Protein AF-A0A417WDR6-F1 (afdb_monomer_lite)

Sequence (144 aa):
MKSLFKKIRGNKKGFTLAELLVVVAIVGILVAISIPVFTSQLAKARKATNQANMRAAKAAAVAQYLTDNEDGKEAVYYDYDLEKGIATKGTADSSLTATAIEDATSDKRYTAIQVSVKAAEISTDGNTGNTTVKSDGNVVIYVK

Structure (mmCIF, N/CA/C/O backbone):
data_AF-A0A417WDR6-F1
#
_entry.id   AF-A0A417WDR6-F1
#
loop_
_atom_site.group_PDB
_atom_site.id
_atom_site.type_symbol
_atom_site.label_atom_id
_atom_site.label_alt_id
_atom_site.label_comp_id
_atom_site.label_asym_id
_atom_site.label_entity_id
_atom_site.label_seq_id
_atom_site.pdbx_PDB_ins_code
_atom_site.Cartn_x
_atom_site.Cartn_y
_atom_site.Cartn_z
_atom_site.occupancy
_atom_site.B_iso_or_equiv
_atom_site.auth_seq_id
_atom_site.auth_comp_id
_atom_site.auth_asym_id
_atom_site.auth_atom_id
_atom_site.pdbx_PDB_model_num
ATOM 1 N N . MET A 1 1 ? -64.135 26.588 29.489 1.00 53.09 1 MET A N 1
ATOM 2 C CA . MET A 1 1 ? -63.014 25.904 28.794 1.00 53.09 1 MET A CA 1
ATOM 3 C C . MET A 1 1 ? -62.030 25.187 29.747 1.00 53.09 1 MET A C 1
ATOM 5 O O . MET A 1 1 ? -60.839 25.161 29.484 1.00 53.09 1 MET A O 1
ATOM 9 N N . LYS A 1 2 ? -62.481 24.544 30.842 1.00 55.28 2 LYS A N 1
ATOM 10 C CA . LYS A 1 2 ? -61.589 23.836 31.801 1.00 55.28 2 LYS A CA 1
ATOM 11 C C . LYS A 1 2 ? -61.499 22.309 31.585 1.00 55.28 2 LYS A C 1
ATOM 13 O O . LYS A 1 2 ? -60.872 21.613 32.372 1.00 55.28 2 LYS A O 1
ATOM 18 N N . SER A 1 3 ? -62.118 21.784 30.525 1.00 57.00 3 SER A N 1
ATOM 19 C CA . SER A 1 3 ? -62.307 20.335 30.322 1.00 57.00 3 SER A CA 1
ATOM 20 C C . SER A 1 3 ? -61.215 19.653 29.472 1.00 57.00 3 SER A C 1
ATOM 22 O O . SER A 1 3 ? -61.049 18.441 29.539 1.00 57.00 3 SER A O 1
ATOM 24 N N . LEU A 1 4 ? -60.402 20.405 28.718 1.00 61.44 4 LEU A N 1
ATOM 25 C CA . LEU A 1 4 ? -59.474 19.818 27.733 1.00 61.44 4 LEU A CA 1
ATOM 26 C C . LEU A 1 4 ? -58.072 19.474 28.277 1.00 61.44 4 LEU A C 1
ATOM 28 O O . LEU A 1 4 ? -57.406 18.607 27.722 1.00 61.44 4 LEU A O 1
ATOM 32 N N . PHE A 1 5 ? -57.636 20.052 29.402 1.00 61.72 5 PHE A N 1
ATOM 33 C CA . PHE A 1 5 ? -56.305 19.774 29.975 1.00 61.72 5 PHE A CA 1
ATOM 34 C C . PHE A 1 5 ? -56.256 18.546 30.901 1.00 61.72 5 PHE A C 1
ATOM 36 O O . PHE A 1 5 ? -55.177 18.076 31.258 1.00 61.72 5 PHE A O 1
ATOM 43 N N . LYS A 1 6 ? -57.411 17.978 31.280 1.00 57.75 6 LYS A N 1
ATOM 44 C CA . LYS A 1 6 ? -57.484 16.860 32.239 1.00 57.75 6 LYS A CA 1
ATOM 45 C C . LYS A 1 6 ? -57.134 15.495 31.620 1.00 57.75 6 LYS A C 1
ATOM 47 O O . LYS A 1 6 ? -56.876 14.550 32.358 1.00 57.75 6 LYS A O 1
ATOM 52 N N . LYS A 1 7 ? -57.073 15.385 30.284 1.00 55.22 7 LYS A N 1
ATOM 53 C CA . LYS A 1 7 ? -56.916 14.100 29.568 1.00 55.22 7 LYS A CA 1
ATOM 54 C C . LYS A 1 7 ? -55.496 13.795 29.054 1.00 55.22 7 LYS A C 1
ATOM 56 O O . LYS A 1 7 ? -55.263 12.693 28.579 1.00 55.22 7 LYS A O 1
ATOM 61 N N . ILE A 1 8 ? -54.530 14.713 29.199 1.00 60.38 8 ILE A N 1
ATOM 62 C CA . ILE A 1 8 ? -53.125 14.504 28.762 1.00 60.38 8 ILE A CA 1
ATOM 63 C C . ILE A 1 8 ? -52.278 13.770 29.826 1.00 60.38 8 ILE A C 1
ATOM 65 O O . ILE A 1 8 ? -51.185 13.287 29.541 1.00 60.38 8 ILE A O 1
ATOM 69 N N . ARG A 1 9 ? -52.796 13.607 31.051 1.00 60.66 9 ARG A N 1
ATOM 70 C CA . ARG A 1 9 ? -52.111 12.933 32.171 1.00 60.66 9 ARG A CA 1
ATOM 71 C C . ARG A 1 9 ? -52.273 11.403 32.166 1.00 60.66 9 ARG A C 1
ATOM 73 O O . ARG A 1 9 ? -52.152 10.770 33.209 1.00 60.66 9 ARG A O 1
ATOM 80 N N . GLY A 1 10 ? -52.577 10.812 31.010 1.00 58.94 10 GLY A N 1
ATOM 81 C CA . GLY A 1 10 ? -52.618 9.362 30.841 1.00 58.94 10 GLY A CA 1
ATOM 82 C C . GLY A 1 10 ? -51.203 8.789 30.800 1.00 58.94 10 GLY A C 1
ATOM 83 O O . GLY A 1 10 ? -50.468 9.089 29.868 1.00 58.94 10 GLY A O 1
ATOM 84 N N . ASN A 1 11 ? -50.832 8.012 31.824 1.00 62.78 11 ASN A N 1
ATOM 85 C CA . ASN A 1 11 ? -49.779 6.983 31.839 1.00 62.78 11 ASN A CA 1
ATOM 86 C C . ASN A 1 11 ? -48.584 7.169 30.881 1.00 62.78 11 ASN A C 1
ATOM 88 O O . ASN A 1 11 ? -48.182 6.239 30.182 1.00 62.78 11 ASN A O 1
ATOM 92 N N . LYS A 1 12 ? -47.943 8.340 30.889 1.00 64.75 12 LYS A N 1
ATOM 93 C CA . LYS A 1 12 ? -46.608 8.470 30.305 1.00 64.75 12 LYS A CA 1
ATOM 94 C C . LYS A 1 12 ? -45.625 7.809 31.271 1.00 64.75 12 LYS A C 1
ATOM 96 O O . LYS A 1 12 ? -45.101 8.472 32.161 1.00 64.75 12 LYS A O 1
ATOM 101 N N . LYS A 1 13 ? -45.439 6.489 31.145 1.00 70.88 13 LYS A N 1
ATOM 102 C CA . LYS A 1 13 ? -44.312 5.785 31.768 1.00 70.88 13 LYS A CA 1
ATOM 103 C C . LYS A 1 13 ? -43.039 6.386 31.164 1.00 70.88 13 LYS A C 1
ATOM 105 O O . LYS A 1 13 ? -42.736 6.141 30.002 1.00 70.88 13 LYS A O 1
ATOM 110 N N . GLY A 1 14 ? -42.400 7.290 31.901 1.00 75.12 14 GLY A N 1
ATOM 111 C CA . GLY A 1 14 ? -41.122 7.879 31.515 1.00 75.12 14 GLY A CA 1
ATOM 112 C C . GLY A 1 14 ? -39.993 6.862 31.661 1.00 75.12 14 GLY A C 1
ATOM 113 O O . GLY A 1 14 ? -40.116 5.911 32.428 1.00 75.12 14 GLY A O 1
ATOM 114 N N . PHE A 1 15 ? -38.908 7.085 30.925 1.00 80.06 15 PHE A N 1
ATOM 115 C CA . PHE A 1 15 ? -37.672 6.317 31.041 1.00 80.06 15 PHE A CA 1
ATOM 116 C C . PHE A 1 15 ? -37.080 6.514 32.442 1.00 80.06 15 PHE A C 1
ATOM 118 O O . PHE A 1 15 ? -36.931 7.654 32.895 1.00 80.06 15 PHE A O 1
ATOM 125 N N . THR A 1 16 ? -36.783 5.431 33.153 1.00 90.00 16 THR A N 1
ATOM 126 C CA . THR A 1 16 ? -36.164 5.525 34.478 1.00 90.00 16 THR A CA 1
ATOM 127 C C . THR A 1 16 ? -34.660 5.766 34.338 1.00 90.00 16 THR A C 1
ATOM 129 O O . THR A 1 16 ? -34.012 5.308 33.397 1.00 90.00 16 THR A O 1
ATOM 132 N N . LEU A 1 17 ? -34.066 6.475 35.300 1.00 89.31 17 LEU A N 1
ATOM 133 C CA . LEU A 1 17 ? -32.613 6.677 35.329 1.00 89.31 17 LEU A CA 1
ATOM 134 C C . LEU A 1 17 ? -31.851 5.349 35.472 1.00 89.31 17 LEU A C 1
ATOM 136 O O . LEU A 1 17 ? -30.758 5.211 34.932 1.00 89.31 17 LEU A O 1
ATOM 140 N N . ALA A 1 18 ? -32.444 4.366 36.156 1.00 91.81 18 ALA A N 1
ATOM 141 C CA . ALA A 1 18 ? -31.869 3.034 36.310 1.00 91.81 18 ALA A CA 1
ATOM 142 C C . ALA A 1 18 ? -31.807 2.273 34.974 1.00 91.81 18 ALA A C 1
ATOM 144 O O . ALA A 1 18 ? -30.786 1.655 34.677 1.00 91.81 18 ALA A O 1
ATOM 145 N N . GLU A 1 19 ? -32.854 2.368 34.145 1.00 90.38 19 GLU A N 1
ATOM 146 C CA . GLU A 1 19 ? -32.860 1.786 32.795 1.00 90.38 19 GLU A CA 1
ATOM 147 C C . GLU A 1 19 ? -31.772 2.414 31.918 1.00 90.38 19 GLU A C 1
ATOM 149 O O . GLU A 1 19 ? -31.045 1.693 31.238 1.00 90.38 19 GLU A O 1
ATOM 154 N N . LEU A 1 20 ? -31.589 3.739 31.982 1.00 91.56 20 LEU A N 1
ATOM 155 C CA . LEU A 1 20 ? -30.521 4.408 31.229 1.00 91.56 20 LEU A CA 1
ATOM 156 C C . LEU A 1 20 ? -29.129 3.963 31.675 1.00 91.56 20 LEU A C 1
ATOM 158 O O . LEU A 1 20 ? -28.256 3.721 30.841 1.00 91.56 20 LEU A O 1
ATOM 162 N N . LEU A 1 21 ? -28.924 3.856 32.986 1.00 93.38 21 LEU A N 1
ATOM 163 C CA . LEU A 1 21 ? -27.623 3.552 33.569 1.00 93.38 21 LEU A CA 1
ATOM 164 C C . LEU A 1 21 ? -27.144 2.156 33.160 1.00 93.38 21 LEU A C 1
ATOM 166 O O . LEU A 1 21 ? -26.006 2.007 32.716 1.00 93.38 21 LEU A O 1
ATOM 170 N N . VAL A 1 22 ? -28.016 1.147 33.241 1.00 94.56 22 VAL A N 1
ATOM 171 C CA . VAL A 1 22 ? -27.669 -0.228 32.844 1.00 94.56 22 VAL A CA 1
ATOM 172 C C . VAL A 1 22 ? -27.346 -0.309 31.349 1.00 94.56 22 VAL A C 1
ATOM 174 O O . VAL A 1 22 ? -26.387 -0.978 30.966 1.00 94.56 22 VAL A O 1
ATOM 177 N N . VAL A 1 23 ? -28.086 0.409 30.499 1.00 95.50 23 VAL A N 1
ATOM 178 C CA . VAL A 1 23 ? -27.831 0.425 29.050 1.00 95.50 23 VAL A CA 1
ATOM 179 C C . VAL A 1 23 ? -26.455 1.010 28.737 1.00 95.50 23 VAL A C 1
ATOM 181 O O . VAL A 1 23 ? -25.681 0.393 28.006 1.00 95.50 23 VAL A O 1
ATOM 184 N N . VAL A 1 24 ? -26.114 2.164 29.316 1.00 96.12 24 VAL A N 1
ATOM 185 C CA . VAL A 1 24 ? -24.800 2.790 29.093 1.00 96.12 24 VAL A CA 1
ATOM 186 C C . VAL A 1 24 ? -23.673 1.920 29.653 1.00 96.12 24 VAL A C 1
ATOM 188 O O . VAL A 1 24 ? -22.622 1.825 29.022 1.00 96.12 24 VAL A O 1
ATOM 191 N N . ALA A 1 25 ? -23.892 1.227 30.776 1.00 96.50 25 ALA A N 1
ATOM 192 C CA . ALA A 1 25 ? -22.916 0.289 31.327 1.00 96.50 25 ALA A CA 1
ATOM 193 C C . ALA A 1 25 ? -22.618 -0.870 30.358 1.00 96.50 25 ALA A C 1
ATOM 195 O O . ALA A 1 25 ? -21.452 -1.164 30.095 1.00 96.50 25 ALA A O 1
ATOM 196 N N . ILE A 1 26 ? -23.650 -1.487 29.771 1.00 97.06 26 ILE A N 1
ATOM 197 C CA . ILE A 1 26 ? -23.477 -2.576 28.795 1.00 97.06 26 ILE A CA 1
ATOM 198 C C . ILE A 1 26 ? -22.796 -2.061 27.520 1.00 97.06 26 ILE A C 1
ATOM 200 O O . ILE A 1 26 ? -21.835 -2.673 27.050 1.00 97.06 26 ILE A O 1
ATOM 204 N N . VAL A 1 27 ? -23.240 -0.919 26.979 1.00 97.44 27 VAL A N 1
ATOM 205 C CA . VAL A 1 27 ? -22.611 -0.301 25.797 1.00 97.44 27 VAL A CA 1
ATOM 206 C C . VAL A 1 27 ? -21.142 0.033 26.071 1.00 97.44 27 VAL A C 1
ATOM 208 O O . VAL A 1 27 ? -20.300 -0.210 25.210 1.00 97.44 27 VAL A O 1
ATOM 211 N N . GLY A 1 28 ? -20.810 0.510 27.273 1.00 97.88 28 GLY A N 1
ATOM 212 C CA . GLY A 1 28 ? -19.433 0.779 27.687 1.00 97.88 28 GLY A CA 1
ATOM 213 C C . GLY A 1 28 ? -18.533 -0.457 27.605 1.00 97.88 28 GLY A C 1
ATOM 214 O O . GLY A 1 28 ? -17.440 -0.377 27.044 1.00 97.88 28 GLY A O 1
ATOM 215 N N . ILE A 1 29 ? -19.012 -1.613 28.081 1.00 97.44 29 ILE A N 1
ATOM 216 C CA . ILE A 1 29 ? -18.275 -2.887 28.002 1.00 97.44 29 ILE A CA 1
ATOM 217 C C . ILE A 1 29 ? -18.065 -3.307 26.541 1.00 97.44 29 ILE A C 1
ATOM 219 O O . ILE A 1 29 ? -16.955 -3.678 26.154 1.00 97.44 29 ILE A O 1
ATOM 223 N N . LEU A 1 30 ? -19.111 -3.214 25.713 1.00 97.75 30 LEU A N 1
ATOM 224 C CA . LEU A 1 30 ? -19.023 -3.571 24.295 1.00 97.75 30 LEU A CA 1
ATOM 225 C C . LEU A 1 30 ? -18.021 -2.684 23.551 1.00 97.75 30 LEU A C 1
ATOM 227 O O . LEU A 1 30 ? -17.191 -3.192 22.796 1.00 97.75 30 LEU A O 1
ATOM 231 N N . VAL A 1 31 ? -18.070 -1.371 23.779 1.00 97.88 31 VAL A N 1
ATOM 232 C CA . VAL A 1 31 ? -17.175 -0.399 23.141 1.00 97.88 31 VAL A CA 1
ATOM 233 C C . VAL A 1 31 ? -15.722 -0.627 23.561 1.00 97.88 31 VAL A C 1
ATOM 235 O O . VAL A 1 31 ? -14.839 -0.594 22.702 1.00 97.88 31 VAL A O 1
ATOM 238 N N . ALA A 1 32 ? -15.474 -0.926 24.841 1.00 97.44 32 ALA A N 1
ATOM 239 C CA . ALA A 1 32 ? -14.130 -1.167 25.363 1.00 97.44 32 ALA A CA 1
ATOM 240 C C . ALA A 1 32 ? -13.399 -2.309 24.632 1.00 97.44 32 ALA A C 1
ATOM 242 O O . ALA A 1 32 ? -12.209 -2.188 24.348 1.00 97.44 32 ALA A O 1
ATOM 243 N N . ILE A 1 33 ? -14.108 -3.387 24.278 1.00 97.12 33 ILE A N 1
ATOM 244 C CA . ILE A 1 33 ? -13.541 -4.511 23.511 1.00 97.12 33 ILE A CA 1
ATOM 245 C C . ILE A 1 33 ? -13.549 -4.210 22.005 1.00 97.12 33 ILE A C 1
ATOM 247 O O . ILE A 1 33 ? -12.599 -4.534 21.292 1.00 97.12 33 ILE A O 1
ATOM 251 N N . SER A 1 34 ? -14.612 -3.578 21.506 1.00 97.50 34 SER A N 1
ATOM 252 C CA . SER A 1 34 ? -14.823 -3.403 20.065 1.00 97.50 34 SER A CA 1
ATOM 253 C C . SER A 1 34 ? -13.827 -2.439 19.424 1.00 97.50 34 SER A C 1
ATOM 255 O O . SER A 1 34 ? -13.357 -2.714 18.321 1.00 97.50 34 SER A O 1
ATOM 257 N N . ILE A 1 35 ? -13.474 -1.333 20.091 1.00 96.81 35 ILE A N 1
ATOM 258 C CA . ILE A 1 35 ? -12.547 -0.330 19.539 1.00 96.81 35 ILE A CA 1
ATOM 259 C C . ILE A 1 35 ? -11.180 -0.938 19.176 1.00 96.81 35 ILE A C 1
ATOM 261 O O . ILE A 1 35 ? -10.807 -0.832 18.007 1.00 96.81 35 ILE A O 1
ATOM 265 N N . PRO A 1 36 ? -10.425 -1.581 20.092 1.00 95.88 36 PRO A N 1
ATOM 266 C CA . PRO A 1 36 ? -9.091 -2.096 19.769 1.00 95.88 36 PRO A CA 1
ATOM 267 C C . PRO A 1 36 ? -9.116 -3.211 18.716 1.00 95.88 36 PRO A C 1
ATOM 269 O O . PRO A 1 36 ? -8.221 -3.299 17.873 1.00 95.88 36 PRO A O 1
ATOM 272 N N . VAL A 1 37 ? -10.155 -4.053 18.723 1.00 97.38 37 VAL A N 1
ATOM 273 C CA . VAL A 1 37 ? -10.321 -5.099 17.705 1.00 97.38 37 VAL A CA 1
ATOM 274 C C . VAL A 1 37 ? -10.562 -4.465 16.338 1.00 97.38 37 VAL A C 1
ATOM 276 O O . VAL A 1 37 ? -9.879 -4.800 15.370 1.00 97.38 37 VAL A O 1
ATOM 279 N N . PHE A 1 38 ? -11.492 -3.514 16.249 1.00 96.56 38 PHE A N 1
ATOM 280 C CA . PHE A 1 38 ? -11.823 -2.861 14.989 1.00 96.56 38 PHE A CA 1
ATOM 281 C C . PHE A 1 38 ? -10.642 -2.062 14.423 1.00 96.56 38 PHE A C 1
ATOM 283 O O . PHE A 1 38 ? -10.366 -2.152 13.225 1.00 96.56 38 PHE A O 1
ATOM 290 N N . THR A 1 39 ? -9.894 -1.339 15.263 1.00 95.75 39 THR A N 1
ATOM 291 C CA . THR A 1 39 ? -8.712 -0.585 14.815 1.00 95.75 39 THR A CA 1
ATOM 292 C C . THR A 1 39 ? -7.607 -1.505 14.294 1.00 95.75 39 THR A C 1
ATOM 294 O O . THR A 1 39 ? -7.040 -1.220 13.238 1.00 95.75 39 THR A O 1
ATOM 297 N N . SER A 1 40 ? -7.349 -2.641 14.952 1.00 95.62 40 SER A N 1
ATOM 298 C CA . SER A 1 40 ? -6.386 -3.643 14.469 1.00 95.62 40 SER A CA 1
ATOM 299 C C . SER A 1 40 ? -6.800 -4.238 13.119 1.00 95.62 40 SER A C 1
ATOM 301 O O . SER A 1 40 ? -5.984 -4.354 12.201 1.00 95.62 40 SER A O 1
ATOM 303 N N . GLN A 1 41 ? -8.081 -4.575 12.958 1.00 96.75 41 GLN A N 1
ATOM 304 C CA . GLN A 1 41 ? -8.594 -5.129 11.705 1.00 96.75 41 GLN A CA 1
ATOM 305 C C . GLN A 1 41 ? -8.544 -4.099 10.570 1.00 96.75 41 GLN A C 1
ATOM 3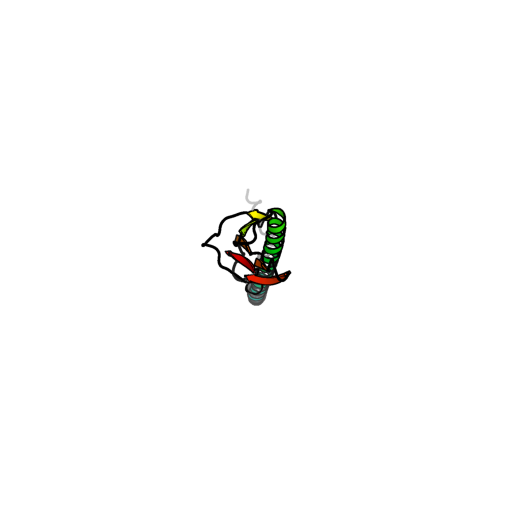07 O O . GLN A 1 41 ? -8.161 -4.439 9.450 1.00 96.75 41 GLN A O 1
ATOM 312 N N . LEU A 1 42 ? -8.842 -2.831 10.863 1.00 96.00 42 LEU A N 1
ATOM 313 C CA . LEU A 1 42 ? -8.711 -1.738 9.903 1.00 96.00 42 LEU A CA 1
ATOM 314 C C . LEU A 1 42 ? -7.251 -1.530 9.468 1.00 96.00 42 LEU A C 1
ATOM 316 O O . LEU A 1 42 ? -6.992 -1.349 8.279 1.00 96.00 42 LEU A O 1
ATOM 320 N N . ALA A 1 43 ? -6.298 -1.605 10.401 1.00 96.06 43 ALA A N 1
ATOM 321 C CA . ALA A 1 43 ? -4.866 -1.516 10.112 1.00 96.06 43 ALA A CA 1
ATOM 322 C C . ALA A 1 43 ? -4.398 -2.654 9.181 1.00 96.06 43 ALA A C 1
ATOM 324 O O . ALA A 1 43 ? -3.723 -2.405 8.178 1.00 96.06 43 ALA A O 1
ATOM 325 N N . LYS A 1 44 ? -4.831 -3.895 9.443 1.00 96.00 44 LYS A N 1
ATOM 326 C CA . LYS A 1 44 ? -4.554 -5.047 8.565 1.00 96.00 44 LYS A CA 1
ATOM 327 C C . LYS A 1 44 ? -5.168 -4.876 7.176 1.00 96.00 44 LYS A C 1
ATOM 329 O O . LYS A 1 44 ? -4.491 -5.121 6.180 1.00 96.00 44 LYS A O 1
ATOM 334 N N . ALA A 1 45 ? -6.419 -4.421 7.098 1.00 96.50 45 ALA A N 1
ATOM 335 C CA . ALA A 1 45 ? -7.101 -4.182 5.827 1.00 96.50 45 ALA A CA 1
ATOM 336 C C . ALA A 1 45 ? -6.394 -3.102 4.991 1.00 96.50 45 ALA A C 1
ATOM 338 O O . ALA A 1 45 ? -6.241 -3.259 3.778 1.00 96.50 45 ALA A O 1
ATOM 339 N N . ARG A 1 46 ? -5.911 -2.028 5.633 1.00 96.19 46 ARG A N 1
ATOM 340 C CA . ARG A 1 46 ? -5.111 -0.980 4.977 1.00 96.19 46 ARG A CA 1
ATOM 341 C C . ARG A 1 46 ? -3.803 -1.530 4.430 1.00 96.19 46 ARG A C 1
ATOM 343 O O . ARG A 1 46 ? -3.539 -1.328 3.249 1.00 96.19 46 ARG A O 1
ATOM 350 N N . LYS A 1 47 ? -3.04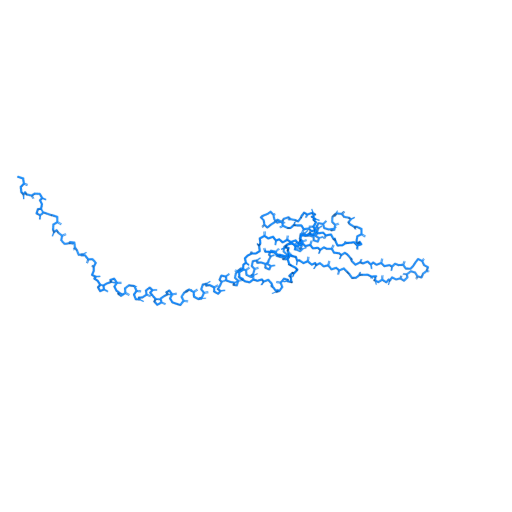3 -2.279 5.240 1.00 97.06 47 LYS A N 1
ATOM 351 C CA . LYS A 1 47 ? -1.806 -2.926 4.777 1.00 97.06 47 LYS A CA 1
ATOM 352 C C . LYS A 1 47 ? -2.081 -3.833 3.576 1.00 97.06 47 LYS A C 1
ATOM 354 O O . LYS A 1 47 ? -1.437 -3.679 2.547 1.00 97.06 47 LYS A O 1
ATOM 359 N N . ALA A 1 48 ? -3.084 -4.707 3.660 1.00 97.38 48 ALA A N 1
ATOM 360 C CA . ALA A 1 48 ? -3.452 -5.598 2.559 1.00 97.38 48 ALA A CA 1
ATOM 361 C C . ALA A 1 48 ? -3.836 -4.831 1.278 1.00 97.38 48 ALA A C 1
ATOM 363 O O . ALA A 1 48 ? -3.403 -5.200 0.188 1.00 97.38 48 ALA A O 1
ATOM 364 N N . THR A 1 49 ? -4.591 -3.735 1.412 1.00 96.44 49 THR A N 1
ATOM 365 C CA . THR A 1 49 ? -4.970 -2.868 0.283 1.00 96.44 49 THR A CA 1
ATOM 366 C C . THR A 1 49 ? -3.744 -2.216 -0.351 1.00 96.44 49 THR A C 1
ATOM 368 O O . THR A 1 49 ? -3.574 -2.278 -1.564 1.00 96.44 49 THR A O 1
ATOM 371 N N . ASN A 1 50 ? -2.858 -1.635 0.462 1.00 97.31 50 ASN A N 1
ATOM 372 C CA . ASN A 1 50 ? -1.619 -1.021 -0.011 1.00 97.31 50 ASN A CA 1
ATOM 373 C C . ASN A 1 50 ? -0.757 -2.040 -0.773 1.00 97.31 50 ASN A C 1
ATOM 375 O O . ASN A 1 50 ? -0.311 -1.762 -1.882 1.00 97.31 50 ASN A O 1
ATOM 379 N N . GLN A 1 51 ? -0.600 -3.252 -0.233 1.00 97.81 51 GLN A N 1
ATOM 380 C CA . GLN A 1 51 ? 0.135 -4.327 -0.902 1.00 97.81 51 GLN A CA 1
ATOM 381 C C . GLN A 1 51 ? -0.502 -4.747 -2.228 1.00 97.81 51 GLN A C 1
ATOM 383 O O . GLN A 1 51 ? 0.210 -4.995 -3.200 1.00 97.81 51 GLN A O 1
ATOM 388 N N . ALA A 1 52 ? -1.832 -4.854 -2.281 1.00 97.19 52 ALA A N 1
ATOM 389 C CA . ALA A 1 52 ? -2.549 -5.185 -3.508 1.00 97.19 52 ALA A CA 1
ATOM 390 C C . ALA A 1 52 ? -2.349 -4.102 -4.578 1.00 97.19 52 ALA A C 1
ATOM 392 O O . ALA A 1 52 ? -1.982 -4.425 -5.707 1.00 97.19 52 ALA A O 1
ATOM 393 N N . ASN A 1 53 ? -2.483 -2.829 -4.201 1.00 97.56 53 ASN A N 1
ATOM 394 C CA . ASN A 1 53 ? -2.279 -1.697 -5.103 1.00 97.56 53 ASN A CA 1
ATOM 395 C C . ASN A 1 53 ? -0.837 -1.631 -5.617 1.00 97.56 53 ASN A C 1
ATOM 397 O O . ASN A 1 53 ? -0.629 -1.438 -6.808 1.00 97.56 53 ASN A O 1
ATOM 401 N N . MET A 1 54 ? 0.161 -1.861 -4.759 1.00 98.00 54 MET A N 1
ATOM 402 C CA . MET A 1 54 ? 1.567 -1.922 -5.178 1.00 98.00 54 MET A CA 1
ATOM 403 C C . MET A 1 54 ? 1.833 -3.065 -6.166 1.00 98.00 54 MET A C 1
ATOM 405 O O . MET A 1 54 ? 2.571 -2.880 -7.132 1.00 98.00 54 MET A O 1
ATOM 409 N N . ARG A 1 55 ? 1.232 -4.248 -5.961 1.00 97.94 55 ARG A N 1
ATOM 410 C CA . ARG A 1 55 ? 1.342 -5.369 -6.915 1.00 97.94 55 ARG A CA 1
ATOM 411 C C . ARG A 1 55 ? 0.703 -5.028 -8.258 1.00 97.94 55 ARG A C 1
ATOM 413 O O . ARG A 1 55 ? 1.305 -5.313 -9.291 1.00 97.94 55 ARG A O 1
ATOM 420 N N . ALA A 1 56 ? -0.478 -4.412 -8.236 1.00 98.06 56 ALA A N 1
ATOM 421 C CA . ALA A 1 56 ? -1.168 -3.968 -9.443 1.00 98.06 56 ALA A CA 1
ATOM 422 C C . ALA A 1 56 ? -0.345 -2.914 -10.200 1.00 98.06 56 ALA A C 1
ATOM 424 O O . ALA A 1 56 ? -0.112 -3.071 -11.395 1.00 98.06 56 ALA A O 1
ATOM 425 N N . ALA A 1 57 ? 0.195 -1.922 -9.486 1.00 98.06 57 ALA A N 1
ATOM 426 C CA . ALA A 1 57 ? 1.078 -0.905 -10.047 1.00 98.06 57 ALA A CA 1
ATOM 427 C C . ALA A 1 57 ? 2.319 -1.518 -10.697 1.00 98.06 57 ALA A C 1
ATOM 429 O O . ALA A 1 57 ? 2.649 -1.189 -11.834 1.00 98.06 57 ALA A O 1
ATOM 430 N N . LYS A 1 58 ? 2.974 -2.463 -10.010 1.00 97.81 58 LYS A N 1
ATOM 431 C CA . LYS A 1 58 ? 4.132 -3.180 -10.553 1.00 97.81 58 LYS A CA 1
ATOM 432 C C . LYS A 1 58 ? 3.789 -3.910 -11.851 1.00 97.81 58 LYS A C 1
ATOM 434 O O . LYS A 1 58 ? 4.537 -3.807 -12.816 1.00 97.81 58 LYS A O 1
ATOM 439 N N . ALA A 1 59 ? 2.676 -4.642 -11.876 1.00 97.50 59 ALA A N 1
ATOM 440 C CA . ALA A 1 59 ? 2.249 -5.375 -13.064 1.00 97.50 59 ALA A CA 1
ATOM 441 C C . ALA A 1 59 ? 1.927 -4.431 -14.235 1.00 97.50 59 ALA A C 1
ATOM 443 O O . ALA A 1 59 ? 2.394 -4.664 -15.348 1.00 97.50 59 ALA A O 1
ATOM 444 N N . ALA A 1 60 ? 1.187 -3.350 -13.974 1.00 97.44 60 ALA A N 1
ATOM 445 C CA . ALA A 1 60 ? 0.818 -2.362 -14.983 1.00 97.44 60 ALA A CA 1
ATOM 446 C C . ALA A 1 60 ? 2.047 -1.640 -15.560 1.00 97.44 60 ALA A C 1
ATOM 448 O O . ALA A 1 60 ? 2.174 -1.532 -16.776 1.00 97.44 60 ALA A O 1
ATOM 449 N N . ALA A 1 61 ? 2.982 -1.211 -14.709 1.00 97.12 61 ALA A N 1
ATOM 450 C CA . ALA A 1 61 ? 4.204 -0.534 -15.140 1.00 97.12 61 ALA A CA 1
ATOM 451 C C . ALA A 1 61 ? 5.108 -1.437 -15.985 1.00 97.12 61 ALA A C 1
ATOM 453 O O . ALA A 1 61 ? 5.613 -1.010 -17.017 1.00 97.12 61 ALA A O 1
ATOM 454 N N . VAL A 1 62 ? 5.282 -2.704 -15.591 1.00 94.88 62 VAL A N 1
ATOM 455 C CA . VAL A 1 62 ? 6.070 -3.664 -16.381 1.00 94.88 62 VAL A CA 1
ATOM 456 C C . VAL A 1 62 ? 5.399 -3.951 -17.727 1.00 94.88 62 VAL A C 1
ATOM 458 O O . VAL A 1 62 ? 6.085 -4.006 -18.744 1.00 94.88 62 VAL A O 1
ATOM 461 N N . ALA A 1 63 ? 4.072 -4.099 -17.765 1.00 95.25 63 ALA A N 1
ATOM 462 C CA . ALA A 1 63 ? 3.347 -4.289 -19.021 1.00 95.25 63 ALA A CA 1
ATOM 463 C C . ALA A 1 63 ? 3.499 -3.081 -19.963 1.00 95.25 63 ALA A C 1
ATOM 465 O O . ALA A 1 63 ? 3.734 -3.257 -21.161 1.00 95.25 63 ALA A O 1
ATOM 466 N N . GLN A 1 64 ? 3.423 -1.865 -19.416 1.00 95.75 64 GLN A N 1
ATOM 467 C CA . GLN A 1 64 ? 3.621 -0.641 -20.186 1.00 95.75 64 GLN A CA 1
ATOM 468 C C . GLN A 1 64 ? 5.061 -0.527 -20.703 1.00 95.75 64 GLN A C 1
ATOM 470 O O . GLN A 1 64 ? 5.265 -0.277 -21.887 1.00 95.75 64 GLN A O 1
ATOM 475 N N . TYR A 1 65 ? 6.053 -0.825 -19.861 1.00 95.00 65 TYR A N 1
ATOM 476 C CA . TYR A 1 65 ? 7.467 -0.841 -20.241 1.00 95.00 65 TYR A CA 1
ATOM 477 C C . TYR A 1 65 ? 7.764 -1.754 -21.433 1.00 95.00 65 TYR A C 1
ATOM 479 O O . TYR A 1 65 ? 8.475 -1.368 -22.358 1.00 95.00 65 TYR A O 1
ATOM 487 N N . LEU A 1 66 ? 7.175 -2.953 -21.447 1.00 92.06 66 LEU A N 1
ATOM 488 C CA . LEU A 1 66 ? 7.322 -3.889 -22.565 1.00 92.06 66 LEU A CA 1
ATOM 489 C C . LEU A 1 66 ? 6.658 -3.390 -23.859 1.00 92.06 66 LEU A C 1
ATOM 491 O O . LEU A 1 66 ? 7.016 -3.852 -24.939 1.00 92.06 66 LEU A O 1
ATOM 495 N N . THR A 1 67 ? 5.703 -2.465 -23.759 1.00 92.69 67 THR A N 1
ATOM 496 C CA . THR A 1 67 ? 4.987 -1.891 -24.908 1.00 92.69 67 THR A CA 1
ATOM 497 C C . THR A 1 67 ? 5.688 -0.647 -25.461 1.00 92.69 67 THR A C 1
ATOM 499 O O . THR A 1 67 ? 5.654 -0.413 -26.669 1.00 92.69 67 THR A O 1
ATOM 502 N N . ASP A 1 68 ? 6.364 0.124 -24.607 1.00 90.38 68 ASP A N 1
ATOM 503 C CA . ASP A 1 68 ? 6.987 1.399 -24.985 1.00 90.38 68 ASP A CA 1
ATOM 504 C C . ASP A 1 68 ? 8.318 1.244 -25.760 1.00 90.38 68 ASP A C 1
ATOM 506 O O . ASP A 1 68 ? 8.842 2.228 -26.277 1.00 90.38 68 ASP A O 1
ATOM 510 N N . ASN A 1 69 ? 8.837 0.016 -25.925 1.00 83.00 69 ASN A N 1
ATOM 511 C CA . ASN A 1 69 ? 10.096 -0.289 -26.635 1.00 83.00 69 ASN A CA 1
ATOM 512 C C . ASN A 1 69 ? 11.300 0.532 -26.129 1.00 83.00 69 ASN A C 1
ATOM 514 O O . ASN A 1 69 ? 12.081 1.074 -26.913 1.00 83.00 69 ASN A O 1
ATOM 518 N N . GLU A 1 70 ? 11.442 0.634 -24.809 1.00 87.12 70 GLU A N 1
ATOM 519 C CA . GLU A 1 70 ? 12.532 1.374 -24.171 1.00 87.12 70 GLU A CA 1
ATOM 520 C C . GLU A 1 70 ? 13.904 0.738 -24.460 1.00 87.12 70 GLU A C 1
ATOM 522 O O . GLU A 1 70 ? 14.035 -0.478 -24.608 1.00 87.12 70 GLU A O 1
ATOM 527 N N . ASP A 1 71 ? 14.958 1.556 -24.496 1.00 81.19 71 ASP A N 1
ATOM 528 C CA . ASP A 1 71 ? 16.307 1.115 -24.878 1.00 81.19 71 ASP A CA 1
ATOM 529 C C . ASP A 1 71 ? 17.059 0.335 -23.781 1.00 81.19 71 ASP A C 1
ATOM 531 O O . ASP A 1 71 ? 18.187 -0.114 -23.994 1.00 81.19 71 ASP A O 1
ATOM 535 N N . GLY A 1 72 ? 16.431 0.168 -22.614 1.00 79.56 72 GLY A N 1
ATOM 536 C CA . GLY A 1 72 ? 16.905 -0.669 -21.514 1.00 79.56 72 GLY A CA 1
ATOM 537 C C . GLY A 1 72 ? 18.057 -0.106 -20.685 1.00 79.56 72 GLY A C 1
ATOM 538 O O . GLY A 1 72 ? 18.416 -0.732 -19.690 1.00 79.56 72 GLY A O 1
ATOM 539 N N . LYS A 1 73 ? 18.623 1.050 -21.053 1.00 82.00 73 LYS A N 1
ATOM 540 C CA . LYS A 1 73 ? 19.831 1.596 -20.403 1.00 82.00 73 LYS A CA 1
ATOM 541 C C . LYS A 1 73 ? 19.522 2.299 -19.088 1.00 82.00 73 LYS A C 1
ATOM 543 O O . LYS A 1 73 ? 20.236 2.145 -18.099 1.00 82.00 73 LYS A O 1
ATOM 548 N N . GLU A 1 74 ? 18.433 3.057 -19.076 1.00 88.12 74 GLU A N 1
ATOM 549 C CA . GLU A 1 74 ? 18.022 3.859 -17.929 1.00 88.12 74 GLU A CA 1
ATOM 550 C C . GLU A 1 74 ? 16.731 3.333 -17.305 1.00 88.12 74 GLU A C 1
ATOM 552 O O . GLU A 1 74 ? 15.917 2.665 -17.947 1.00 88.12 74 GLU A O 1
ATOM 557 N N . ALA A 1 75 ? 16.551 3.638 -16.020 1.00 92.00 75 ALA A N 1
ATOM 558 C CA . ALA A 1 75 ? 15.301 3.348 -15.339 1.00 92.00 75 ALA A CA 1
ATOM 559 C C . ALA A 1 75 ? 14.191 4.257 -15.881 1.00 92.00 75 ALA A C 1
ATOM 561 O O . ALA A 1 75 ? 14.320 5.484 -15.878 1.00 92.00 75 ALA A O 1
ATOM 562 N N . VAL A 1 76 ? 13.083 3.652 -16.297 1.00 95.56 76 VAL A N 1
ATOM 563 C CA . VAL A 1 76 ? 11.895 4.365 -16.771 1.00 95.56 76 VAL A CA 1
ATOM 564 C C . VAL A 1 76 ? 10.841 4.357 -15.678 1.00 95.56 76 VAL A C 1
ATOM 566 O O . VAL A 1 76 ? 10.608 3.328 -15.046 1.00 95.56 76 VAL A O 1
ATOM 569 N N . TYR A 1 77 ? 10.221 5.510 -15.439 1.00 96.44 77 TYR A N 1
ATOM 570 C CA . TYR A 1 77 ? 9.255 5.709 -14.364 1.00 96.44 77 TYR A CA 1
ATOM 571 C C . TYR A 1 77 ? 7.830 5.692 -14.909 1.00 96.44 77 TYR A C 1
ATOM 573 O O . TYR A 1 77 ? 7.543 6.289 -15.946 1.00 96.44 77 TYR A O 1
ATOM 581 N N . TYR A 1 78 ? 6.941 5.032 -14.176 1.00 97.44 78 TYR A N 1
ATOM 582 C CA . TYR A 1 78 ? 5.524 4.925 -14.487 1.00 97.44 78 TYR A CA 1
ATOM 583 C C . TYR A 1 78 ? 4.685 5.309 -13.276 1.00 97.44 78 TYR A C 1
ATOM 585 O O . TYR A 1 78 ? 4.782 4.677 -12.223 1.00 97.44 78 TYR A O 1
ATOM 593 N N . ASP A 1 79 ? 3.841 6.318 -13.444 1.00 97.31 79 ASP A N 1
ATOM 594 C CA . ASP A 1 79 ? 2.852 6.731 -12.456 1.00 97.31 79 ASP A CA 1
ATOM 595 C C . ASP A 1 79 ? 1.629 5.823 -12.549 1.00 97.31 79 ASP A C 1
ATOM 597 O O . ASP A 1 79 ? 1.093 5.597 -13.637 1.00 97.31 79 ASP A O 1
ATOM 601 N N . TYR A 1 80 ? 1.189 5.284 -11.413 1.00 97.81 80 TYR A N 1
ATOM 602 C CA . TYR A 1 80 ? 0.022 4.414 -11.346 1.00 97.81 80 TYR A CA 1
ATOM 603 C C . TYR A 1 80 ? -1.206 5.174 -10.845 1.00 97.81 80 TYR A C 1
ATOM 605 O O . TYR A 1 80 ? -1.240 5.669 -9.715 1.00 97.81 80 TYR A O 1
ATOM 613 N N . ASP A 1 81 ? -2.247 5.211 -11.674 1.00 96.06 81 ASP A N 1
ATOM 614 C CA . ASP A 1 81 ? -3.550 5.759 -11.314 1.00 96.06 81 ASP A CA 1
ATOM 615 C C . ASP A 1 81 ? -4.333 4.717 -10.495 1.00 96.06 81 ASP A C 1
ATOM 617 O O . ASP A 1 81 ? -4.776 3.688 -11.009 1.00 96.06 81 ASP A O 1
ATOM 621 N N . LEU A 1 82 ? -4.499 4.989 -9.198 1.00 92.00 82 LEU A N 1
ATOM 622 C CA . LEU A 1 82 ? -5.191 4.121 -8.239 1.00 92.00 82 LEU A CA 1
ATOM 623 C C . LEU A 1 82 ? -6.687 3.931 -8.538 1.00 92.00 82 LEU A C 1
ATOM 625 O O . LEU A 1 82 ? -7.266 2.950 -8.071 1.00 92.00 82 LEU A O 1
ATOM 629 N N . GLU A 1 83 ? -7.313 4.854 -9.269 1.00 92.88 83 GLU A N 1
ATOM 630 C CA . GLU A 1 83 ? -8.739 4.795 -9.600 1.00 92.88 83 GLU A CA 1
ATOM 631 C C . GLU A 1 83 ? -8.967 4.062 -10.919 1.00 92.88 83 GLU A C 1
ATOM 633 O O . GLU A 1 83 ? -9.866 3.225 -11.024 1.00 92.88 83 GLU A O 1
ATOM 638 N N . LYS A 1 84 ? -8.139 4.360 -11.926 1.00 93.69 84 LYS A N 1
ATOM 639 C CA . LYS A 1 84 ? -8.267 3.780 -13.269 1.00 93.69 84 LYS A CA 1
ATOM 640 C C . LYS A 1 84 ? -7.539 2.447 -13.429 1.00 93.69 84 LYS A C 1
ATOM 642 O O . LYS A 1 84 ? -7.854 1.700 -14.351 1.00 93.69 84 LYS A O 1
ATOM 647 N N . GLY A 1 85 ? -6.569 2.150 -12.565 1.00 94.38 85 GLY A N 1
ATOM 648 C CA . GLY A 1 85 ? -5.766 0.931 -12.637 1.00 94.38 85 GLY A CA 1
ATOM 649 C C . GLY A 1 85 ? -4.798 0.896 -13.822 1.00 94.38 85 GLY A C 1
ATOM 650 O O . GLY A 1 85 ? -4.467 -0.184 -14.308 1.00 94.38 85 GLY A O 1
ATOM 651 N N . ILE A 1 86 ? -4.367 2.063 -14.304 1.00 94.12 86 ILE A N 1
ATOM 652 C CA . ILE A 1 86 ? -3.468 2.205 -15.457 1.00 94.12 86 ILE A CA 1
ATOM 653 C C . ILE A 1 86 ? -2.127 2.798 -15.026 1.00 94.12 86 ILE A C 1
ATOM 655 O O . ILE A 1 86 ? -2.070 3.602 -14.097 1.00 94.12 86 ILE A O 1
ATOM 659 N N . ALA A 1 87 ? -1.059 2.408 -15.719 1.00 97.06 87 ALA A N 1
ATOM 660 C CA . ALA A 1 87 ? 0.270 2.983 -15.559 1.00 97.06 87 ALA A CA 1
ATOM 661 C C . ALA A 1 87 ? 0.587 3.894 -16.750 1.00 97.06 87 ALA A C 1
ATOM 663 O O . ALA A 1 87 ? 0.409 3.494 -17.899 1.00 97.06 87 ALA A O 1
ATOM 664 N N . THR A 1 88 ? 1.062 5.108 -16.484 1.00 96.56 88 THR A N 1
ATOM 665 C CA . THR A 1 88 ? 1.456 6.080 -17.512 1.00 96.56 88 THR A CA 1
ATOM 666 C C . THR A 1 88 ? 2.902 6.489 -17.319 1.00 96.56 88 THR A C 1
ATOM 668 O O . THR A 1 88 ? 3.327 6.704 -16.187 1.00 96.56 88 THR A O 1
ATOM 671 N N . LYS A 1 89 ? 3.662 6.606 -18.411 1.00 95.25 89 LYS A N 1
ATOM 672 C CA . LYS A 1 89 ? 5.060 7.040 -18.347 1.00 95.25 89 LYS A CA 1
ATOM 673 C C . LYS A 1 89 ? 5.149 8.424 -17.701 1.00 95.25 89 LYS A C 1
ATOM 675 O O . LYS A 1 89 ? 4.421 9.339 -18.085 1.00 95.25 89 LYS A O 1
ATOM 680 N N . GLY A 1 90 ? 6.048 8.551 -16.738 1.00 93.44 90 GLY A N 1
ATOM 681 C CA . GLY A 1 90 ? 6.251 9.745 -15.936 1.00 93.44 90 GLY A CA 1
ATOM 682 C C . GLY A 1 90 ? 7.730 10.026 -15.704 1.00 93.44 90 GLY A C 1
ATOM 683 O O . GLY A 1 90 ? 8.620 9.429 -16.314 1.00 93.44 90 GLY A O 1
ATOM 684 N N . THR A 1 91 ? 7.992 10.960 -14.801 1.00 94.44 91 THR A N 1
ATOM 685 C CA . THR A 1 91 ? 9.341 11.323 -14.353 1.00 94.44 91 THR A CA 1
ATOM 686 C C . THR A 1 91 ? 9.502 10.972 -12.886 1.00 94.44 91 THR A C 1
ATOM 688 O O . THR A 1 91 ? 8.525 11.015 -12.145 1.00 94.44 91 THR A O 1
ATOM 691 N N . ALA A 1 92 ? 10.729 10.692 -12.448 1.00 94.88 92 ALA A N 1
ATOM 692 C CA . ALA A 1 92 ? 11.017 10.414 -11.044 1.00 94.88 92 ALA A CA 1
ATOM 693 C C . ALA A 1 92 ? 10.426 11.493 -10.115 1.00 94.88 92 ALA A C 1
ATOM 695 O O . ALA A 1 92 ? 10.731 12.678 -10.266 1.00 94.88 92 ALA A O 1
ATOM 696 N N . ASP A 1 93 ? 9.600 11.078 -9.153 1.00 94.75 93 ASP A N 1
ATOM 697 C CA . ASP A 1 93 ? 9.041 11.965 -8.129 1.00 94.75 93 ASP A CA 1
ATOM 698 C C . ASP A 1 93 ? 9.792 11.776 -6.804 1.00 94.75 93 ASP A C 1
ATOM 700 O O . ASP A 1 93 ? 9.574 10.817 -6.062 1.00 94.75 93 ASP A O 1
ATOM 704 N N . SER A 1 94 ? 10.667 12.733 -6.482 1.00 93.69 94 SER A N 1
ATOM 705 C CA . SER A 1 94 ? 11.467 12.741 -5.249 1.00 93.69 94 SER A CA 1
ATOM 706 C C . SER A 1 94 ? 10.638 12.852 -3.964 1.00 93.69 94 SER A C 1
ATOM 708 O O . SER A 1 94 ? 11.192 12.720 -2.873 1.00 93.69 94 SER A O 1
ATOM 710 N N . SER A 1 95 ? 9.333 13.134 -4.057 1.00 94.31 95 SER A N 1
ATOM 711 C CA . SER A 1 95 ? 8.428 13.155 -2.904 1.00 94.31 95 SER A CA 1
ATOM 712 C C . SER A 1 95 ? 7.925 11.764 -2.499 1.00 94.31 95 SER A C 1
ATOM 714 O O . SER A 1 95 ? 7.308 11.634 -1.436 1.00 94.31 95 SER A O 1
ATOM 716 N N . LEU A 1 96 ? 8.190 10.740 -3.318 1.00 95.62 96 LEU A N 1
ATOM 717 C CA . LEU A 1 96 ? 7.831 9.349 -3.064 1.00 95.62 96 LEU A CA 1
ATOM 718 C C . LEU A 1 96 ? 9.009 8.572 -2.468 1.00 95.62 96 LEU A C 1
ATOM 720 O O . LEU A 1 96 ? 10.174 8.808 -2.787 1.00 95.62 96 LEU A O 1
ATOM 724 N N . THR A 1 97 ? 8.707 7.591 -1.622 1.00 95.81 97 THR A N 1
ATOM 725 C CA . THR A 1 97 ? 9.728 6.773 -0.953 1.00 95.81 97 THR A CA 1
ATOM 726 C C . THR A 1 97 ? 9.738 5.352 -1.488 1.00 95.81 97 THR A C 1
ATOM 728 O O . THR A 1 97 ? 8.688 4.705 -1.534 1.00 95.81 97 THR A O 1
ATOM 731 N N . ALA A 1 98 ? 10.921 4.843 -1.840 1.00 96.50 98 ALA A N 1
ATOM 732 C CA . ALA A 1 98 ? 11.097 3.453 -2.245 1.00 96.50 98 ALA A CA 1
ATOM 733 C C . ALA A 1 98 ? 10.646 2.517 -1.116 1.00 96.50 98 ALA A C 1
ATOM 735 O O . ALA A 1 98 ? 11.116 2.630 0.015 1.00 96.50 98 ALA A O 1
ATOM 736 N N . THR A 1 99 ? 9.711 1.619 -1.414 1.00 96.88 99 THR A N 1
ATOM 737 C CA . THR A 1 99 ? 9.114 0.715 -0.426 1.00 96.88 99 THR A CA 1
ATOM 738 C C . THR A 1 99 ? 8.914 -0.660 -1.048 1.00 96.88 99 THR A C 1
ATOM 740 O O . THR A 1 99 ? 8.305 -0.791 -2.112 1.00 96.88 99 THR A O 1
ATOM 743 N N . ALA A 1 100 ? 9.408 -1.705 -0.383 1.00 96.25 100 ALA A N 1
ATOM 744 C CA . ALA A 1 100 ? 9.113 -3.074 -0.783 1.00 96.25 100 ALA A CA 1
ATOM 745 C C . ALA A 1 100 ? 7.654 -3.418 -0.451 1.00 96.25 100 ALA A C 1
ATOM 747 O O . ALA A 1 100 ? 7.083 -2.934 0.522 1.00 96.25 100 ALA A O 1
ATOM 748 N N . ILE A 1 101 ? 7.037 -4.295 -1.245 1.00 95.06 101 ILE A N 1
ATOM 749 C CA . ILE A 1 101 ? 5.625 -4.677 -1.062 1.00 95.06 101 ILE A CA 1
ATOM 750 C C . ILE A 1 101 ? 5.383 -5.256 0.343 1.00 95.06 101 ILE A C 1
ATOM 752 O O . ILE A 1 101 ? 4.344 -5.020 0.955 1.00 95.06 101 ILE A O 1
ATOM 756 N N . GLU A 1 102 ? 6.337 -6.004 0.892 1.00 95.00 102 GLU A N 1
ATOM 757 C CA . GLU A 1 102 ? 6.200 -6.618 2.222 1.00 95.00 102 GLU A CA 1
ATOM 758 C C . GLU A 1 102 ? 6.196 -5.583 3.362 1.00 95.00 102 GLU A C 1
ATOM 760 O O . GLU A 1 102 ? 5.490 -5.758 4.369 1.00 95.00 102 GLU A O 1
ATOM 765 N N . ASP A 1 103 ? 6.852 -4.449 3.119 1.00 94.94 103 ASP A N 1
ATOM 766 C CA . ASP A 1 103 ? 7.022 -3.327 4.043 1.00 94.94 103 ASP A CA 1
ATOM 767 C C . ASP A 1 103 ? 5.899 -2.286 3.947 1.00 94.94 103 ASP A C 1
ATOM 769 O O . ASP A 1 103 ? 5.961 -1.233 4.582 1.00 94.94 103 ASP A O 1
ATOM 773 N N . ALA A 1 104 ? 4.833 -2.575 3.191 1.00 94.62 104 ALA A N 1
ATOM 774 C CA . ALA A 1 104 ? 3.679 -1.691 3.106 1.00 94.62 104 ALA A CA 1
ATOM 775 C C . ALA A 1 104 ? 3.128 -1.344 4.503 1.00 94.62 104 ALA A C 1
ATOM 777 O O . ALA A 1 104 ? 2.859 -2.230 5.326 1.00 94.62 104 ALA A O 1
ATOM 778 N N . THR A 1 105 ? 2.921 -0.050 4.755 1.00 91.69 105 THR A N 1
ATOM 779 C CA . THR A 1 105 ? 2.443 0.446 6.054 1.00 91.69 105 THR A CA 1
ATOM 780 C C . THR A 1 105 ? 0.963 0.124 6.285 1.00 91.69 105 THR A C 1
ATOM 782 O O . THR A 1 105 ? 0.156 0.080 5.351 1.00 91.69 105 THR A O 1
ATOM 785 N N . SER A 1 106 ? 0.595 -0.086 7.551 1.00 91.25 106 SER A N 1
ATOM 786 C CA . SER A 1 106 ? -0.792 -0.190 8.020 1.00 91.25 106 SER A CA 1
ATOM 787 C C . SER A 1 106 ? -1.398 1.147 8.452 1.00 91.25 106 SER A C 1
ATOM 789 O O . SER A 1 106 ? -2.620 1.261 8.590 1.00 91.25 106 SER A O 1
ATOM 791 N N . ASP A 1 107 ? -0.556 2.154 8.684 1.00 88.94 107 ASP A N 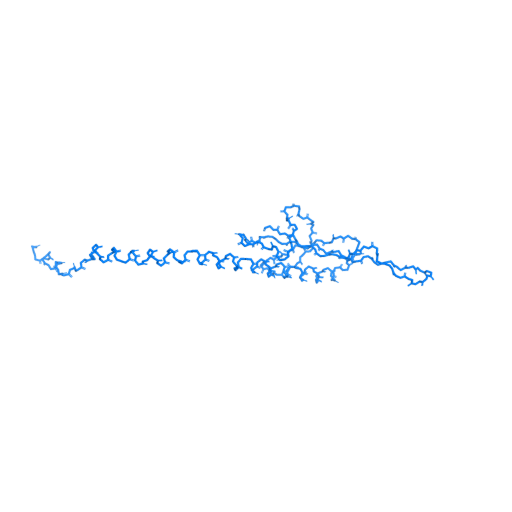1
ATOM 792 C CA . ASP A 1 107 ? -0.953 3.377 9.384 1.00 88.94 107 ASP A CA 1
ATOM 793 C C . ASP A 1 107 ? -1.733 4.310 8.461 1.00 88.94 107 ASP A C 1
ATOM 795 O O . ASP A 1 107 ? -2.738 4.908 8.859 1.00 88.94 107 ASP A O 1
ATOM 799 N N . LYS A 1 108 ? -1.303 4.384 7.197 1.00 88.12 108 LYS A N 1
ATOM 800 C CA . LYS A 1 108 ? -1.863 5.263 6.167 1.00 88.12 108 LYS A CA 1
ATOM 801 C C . LYS A 1 108 ? -2.131 4.495 4.878 1.00 88.12 108 LYS A C 1
ATOM 803 O O . LYS A 1 108 ? -1.499 3.484 4.591 1.00 88.12 108 LYS A O 1
ATOM 808 N N . ARG A 1 109 ? -3.105 4.975 4.106 1.00 91.94 109 ARG A N 1
ATOM 809 C CA . ARG A 1 109 ? -3.348 4.503 2.737 1.00 91.94 109 ARG A CA 1
ATOM 810 C C . ARG A 1 109 ? -2.396 5.240 1.806 1.00 91.94 109 ARG A C 1
ATOM 812 O O . ARG A 1 109 ? -2.255 6.450 1.971 1.00 91.94 109 ARG A O 1
ATOM 819 N N . TYR A 1 110 ? -1.814 4.538 0.842 1.00 94.19 110 TYR A N 1
ATOM 820 C CA . TYR A 1 110 ? -1.047 5.203 -0.204 1.00 94.19 110 TYR A CA 1
ATOM 821 C C . TYR A 1 110 ? -1.965 6.016 -1.113 1.00 94.19 110 TYR A C 1
ATOM 823 O O . TYR A 1 110 ? -3.060 5.580 -1.478 1.00 94.19 110 TYR A O 1
ATOM 831 N N . THR A 1 111 ? -1.502 7.215 -1.427 1.00 94.31 111 THR A N 1
ATOM 832 C CA . THR A 1 111 ? -2.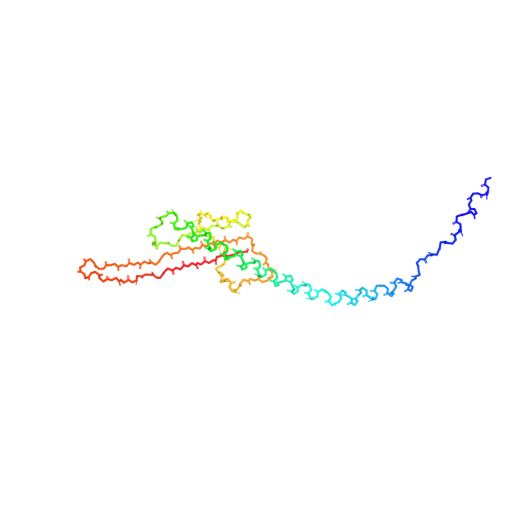179 8.234 -2.236 1.00 94.31 111 THR A CA 1
ATOM 833 C C . THR A 1 111 ? -1.541 8.383 -3.608 1.00 94.31 111 THR A C 1
ATOM 835 O O . THR A 1 111 ? -2.218 8.780 -4.550 1.00 94.31 111 THR A O 1
ATOM 838 N N . ALA A 1 112 ? -0.268 8.010 -3.730 1.00 95.31 112 ALA A N 1
ATOM 839 C CA . ALA A 1 112 ? 0.456 7.937 -4.985 1.00 95.31 112 ALA A CA 1
ATOM 840 C C . ALA A 1 112 ? 1.340 6.688 -4.994 1.00 95.31 112 ALA A C 1
ATOM 842 O O . ALA A 1 112 ? 1.900 6.3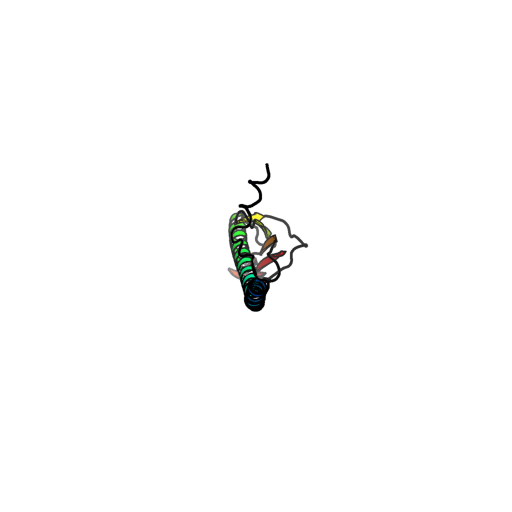04 -3.960 1.00 95.31 112 ALA A O 1
ATOM 843 N N . ILE A 1 113 ? 1.444 6.053 -6.161 1.00 97.69 113 ILE A N 1
ATOM 844 C CA . ILE A 1 113 ? 2.348 4.932 -6.411 1.00 97.69 113 ILE A CA 1
ATOM 845 C C . ILE A 1 113 ? 3.027 5.187 -7.754 1.00 97.69 113 ILE A C 1
ATOM 847 O O . ILE A 1 113 ? 2.350 5.384 -8.759 1.00 97.69 113 ILE A O 1
ATOM 851 N N . GLN A 1 114 ? 4.352 5.149 -7.764 1.00 97.94 114 GLN A N 1
ATOM 852 C CA . GLN A 1 114 ? 5.171 5.187 -8.970 1.00 97.94 114 GLN A CA 1
ATOM 853 C C . GLN A 1 114 ? 6.045 3.937 -8.996 1.00 97.94 114 GLN A C 1
ATOM 855 O O . GLN A 1 114 ? 6.470 3.435 -7.954 1.00 97.94 114 GLN A O 1
ATOM 860 N N . VAL A 1 115 ? 6.318 3.411 -10.180 1.00 98.12 115 VAL A N 1
ATOM 861 C CA . VAL A 1 115 ? 7.177 2.242 -10.355 1.00 98.12 115 VAL A CA 1
ATOM 862 C C . VAL A 1 115 ? 8.273 2.592 -11.341 1.00 98.12 115 VAL A C 1
ATOM 864 O O . VAL A 1 115 ? 7.982 3.067 -12.435 1.00 98.12 115 VAL A O 1
ATOM 867 N N . SER A 1 116 ? 9.525 2.343 -10.969 1.00 96.62 116 SER A N 1
ATOM 868 C CA . SER A 1 116 ? 10.634 2.368 -11.912 1.00 96.62 116 SER A CA 1
ATOM 869 C C . SER A 1 116 ? 10.917 0.962 -12.424 1.00 96.62 116 SER A C 1
ATOM 871 O O . SER A 1 116 ? 10.887 -0.010 -11.663 1.00 96.62 116 SER A O 1
ATOM 873 N N . VAL A 1 117 ? 11.177 0.852 -13.721 1.00 96.31 117 VAL A N 1
ATOM 874 C CA . VAL A 1 117 ? 11.556 -0.391 -14.392 1.00 96.31 117 VAL A CA 1
ATOM 875 C C . VAL A 1 117 ? 12.876 -0.147 -15.112 1.00 96.31 117 VAL A C 1
ATOM 877 O O . VAL A 1 117 ? 12.977 0.758 -15.939 1.00 96.31 117 VAL A O 1
ATOM 880 N N . LYS A 1 118 ? 13.892 -0.950 -14.790 1.00 93.62 118 LYS A N 1
ATOM 881 C CA . LYS A 1 118 ? 15.165 -1.009 -15.513 1.00 93.62 118 LYS A CA 1
ATOM 882 C C . LYS A 1 118 ? 15.378 -2.436 -16.018 1.00 93.62 118 LYS A C 1
ATOM 884 O O . LYS A 1 118 ? 15.303 -3.380 -15.229 1.00 93.62 118 LYS A O 1
ATOM 889 N N . ALA A 1 119 ? 15.637 -2.599 -17.314 1.00 90.69 119 ALA A N 1
ATOM 890 C CA . ALA A 1 119 ? 15.992 -3.894 -17.887 1.00 90.69 119 ALA A CA 1
ATOM 891 C C . ALA A 1 119 ? 17.436 -4.281 -17.542 1.00 90.69 119 ALA A C 1
ATOM 893 O O . ALA A 1 119 ? 18.279 -3.429 -17.273 1.00 90.69 119 ALA A 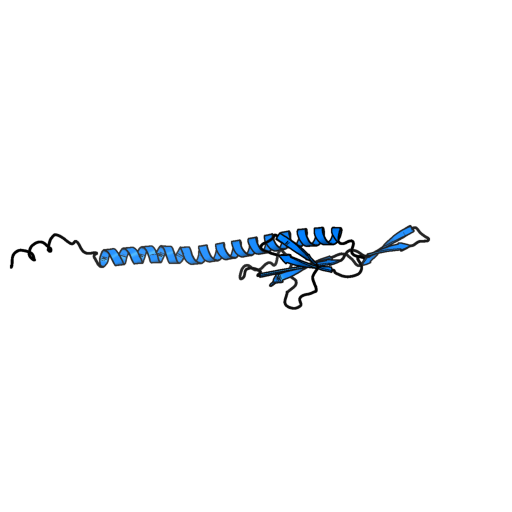O 1
ATOM 894 N N . ALA A 1 120 ? 17.718 -5.584 -17.554 1.00 89.19 120 ALA A N 1
ATOM 895 C CA . ALA A 1 120 ? 19.089 -6.057 -17.448 1.00 89.19 120 ALA A CA 1
ATOM 896 C C . ALA A 1 120 ? 19.842 -5.732 -18.742 1.00 89.19 120 ALA A C 1
ATOM 898 O O . ALA A 1 120 ? 19.362 -6.024 -19.840 1.00 89.19 120 ALA A O 1
ATOM 899 N N . GLU A 1 121 ? 21.034 -5.164 -18.616 1.00 87.62 121 GLU A N 1
ATOM 900 C CA . GLU A 1 121 ? 21.888 -4.879 -19.761 1.00 87.62 121 GLU A CA 1
ATOM 901 C C . GLU A 1 121 ? 22.734 -6.110 -20.076 1.00 87.62 121 GLU A C 1
ATOM 903 O O . GLU A 1 121 ? 23.552 -6.549 -19.263 1.00 87.62 121 GLU A O 1
ATOM 908 N N . ILE A 1 122 ? 22.554 -6.663 -21.274 1.00 87.62 122 ILE A N 1
ATOM 909 C CA . ILE A 1 122 ? 23.275 -7.843 -21.750 1.00 87.62 122 ILE A CA 1
ATOM 910 C C . ILE A 1 122 ? 24.256 -7.423 -22.844 1.00 87.62 122 ILE A C 1
ATOM 912 O O . ILE A 1 122 ? 23.895 -6.751 -23.808 1.00 87.62 122 ILE A O 1
ATOM 916 N N . SER A 1 123 ? 25.509 -7.844 -22.712 1.00 86.69 123 SER A N 1
ATOM 917 C CA . SER A 1 123 ? 26.548 -7.654 -23.719 1.00 86.69 123 SER A CA 1
ATOM 918 C C . SER A 1 123 ? 26.891 -8.975 -24.369 1.00 86.69 123 SER A C 1
ATOM 920 O O . SER A 1 123 ? 27.129 -9.949 -23.668 1.00 86.69 123 SER A O 1
ATOM 922 N N . THR A 1 124 ? 27.008 -8.994 -25.692 1.00 88.19 124 THR A N 1
ATOM 923 C CA . THR A 1 124 ? 27.553 -10.147 -26.416 1.00 88.19 124 THR A CA 1
ATOM 924 C C . THR A 1 124 ? 28.855 -9.737 -27.087 1.00 88.19 124 THR A C 1
ATOM 926 O O . THR A 1 124 ? 28.909 -8.708 -27.761 1.00 88.19 124 THR A O 1
ATOM 929 N N . ASP A 1 125 ? 29.915 -10.506 -26.861 1.00 86.75 125 ASP A N 1
ATOM 930 C CA . ASP A 1 125 ? 31.176 -10.361 -27.580 1.00 86.75 125 ASP A CA 1
ATOM 931 C C . ASP A 1 125 ? 30.975 -10.821 -29.032 1.00 86.75 125 ASP A C 1
ATOM 933 O O . ASP A 1 125 ? 30.624 -11.972 -29.289 1.00 86.75 125 ASP A O 1
ATOM 937 N N . GLY A 1 126 ? 31.192 -9.915 -29.987 1.00 83.88 126 GLY A N 1
ATOM 938 C CA . GLY A 1 126 ? 30.990 -10.179 -31.411 1.00 83.88 126 GLY A CA 1
ATOM 939 C C . GLY A 1 126 ? 31.966 -11.188 -32.027 1.00 83.88 126 GLY A C 1
ATOM 940 O O . GLY A 1 126 ? 31.691 -11.680 -33.116 1.00 83.88 126 GLY A O 1
ATOM 941 N N . ASN A 1 127 ? 33.081 -11.507 -31.360 1.00 85.00 127 ASN A N 1
ATOM 942 C CA . ASN A 1 127 ? 34.087 -12.444 -31.866 1.00 85.00 127 ASN A CA 1
ATOM 943 C C . ASN A 1 127 ? 33.939 -13.852 -31.268 1.00 85.00 127 ASN A C 1
ATOM 945 O O . ASN A 1 127 ? 34.121 -14.845 -31.967 1.00 85.00 127 ASN A O 1
ATOM 949 N N . THR A 1 128 ? 33.613 -13.947 -29.975 1.00 85.38 128 THR A N 1
ATOM 950 C CA . THR A 1 128 ? 33.472 -15.238 -29.272 1.00 85.38 128 THR A CA 1
ATOM 951 C C . THR A 1 128 ? 32.025 -15.710 -29.140 1.00 85.38 128 THR A C 1
ATOM 953 O O . THR A 1 128 ? 31.793 -16.865 -28.788 1.00 85.38 128 THR A O 1
ATOM 956 N N . GLY A 1 129 ? 31.047 -14.832 -29.394 1.00 87.19 129 GLY A N 1
ATOM 957 C CA . GLY A 1 129 ? 29.627 -15.099 -29.152 1.00 87.19 129 GLY A CA 1
ATOM 958 C C . GLY A 1 129 ? 29.271 -15.205 -27.667 1.00 87.19 129 GLY A C 1
ATOM 959 O O . GLY A 1 129 ? 28.141 -15.557 -27.338 1.00 87.19 129 GLY A O 1
ATOM 960 N N . ASN A 1 130 ? 30.216 -14.926 -26.764 1.00 89.81 130 ASN A N 1
ATOM 961 C CA . ASN A 1 130 ? 29.996 -15.056 -25.333 1.00 89.81 130 ASN A CA 1
ATOM 962 C C . ASN A 1 130 ? 29.157 -13.889 -24.802 1.00 89.81 130 ASN A C 1
ATOM 964 O O . ASN A 1 130 ? 29.406 -12.727 -25.133 1.00 89.81 130 ASN A O 1
ATOM 968 N N . THR A 1 131 ? 28.192 -14.195 -23.940 1.00 90.44 131 THR A N 1
ATOM 969 C CA . THR A 1 131 ? 27.238 -13.226 -23.403 1.00 90.44 131 THR A CA 1
ATOM 970 C C . THR A 1 131 ? 27.511 -12.964 -21.923 1.00 90.44 131 THR A C 1
ATOM 972 O O . THR A 1 131 ? 27.609 -13.895 -21.127 1.00 90.44 131 THR A O 1
ATOM 975 N N . THR A 1 132 ? 27.610 -11.692 -21.534 1.00 88.50 132 THR A N 1
ATOM 976 C CA . THR A 1 132 ? 27.808 -11.248 -20.148 1.00 88.50 132 THR A CA 1
ATOM 977 C C . THR A 1 132 ? 26.724 -10.261 -19.725 1.00 88.50 132 THR A C 1
ATOM 979 O O . THR A 1 132 ? 26.296 -9.408 -20.503 1.00 88.50 132 THR A O 1
ATOM 982 N N . VAL A 1 133 ? 26.274 -10.362 -18.473 1.00 88.19 133 VAL A N 1
ATOM 983 C CA . VAL A 1 133 ? 25.375 -9.372 -17.864 1.00 88.19 133 VAL A CA 1
ATOM 984 C C . VAL A 1 133 ? 26.223 -8.191 -17.390 1.00 88.19 133 VAL A C 1
ATOM 986 O O . VAL A 1 133 ? 27.141 -8.370 -16.592 1.00 88.19 133 VAL A O 1
ATOM 989 N N . LYS A 1 134 ? 25.947 -6.995 -17.916 1.00 85.12 134 LYS A N 1
ATOM 990 C CA . LYS A 1 134 ? 26.633 -5.741 -17.559 1.00 85.12 134 LYS A CA 1
ATOM 991 C C . LYS A 1 134 ? 25.972 -5.025 -16.384 1.00 85.12 134 LYS A C 1
ATOM 993 O O . LYS A 1 134 ? 26.667 -4.405 -15.586 1.00 85.12 134 LYS A O 1
ATOM 998 N N . SER A 1 135 ? 24.646 -5.094 -16.293 1.00 85.19 135 SER A N 1
ATOM 999 C CA . SER A 1 135 ? 23.857 -4.489 -15.218 1.00 85.19 135 SER A CA 1
ATOM 1000 C C . SER A 1 135 ? 22.602 -5.319 -14.982 1.00 85.19 135 SER A C 1
ATOM 1002 O O . SER A 1 135 ? 21.952 -5.732 -15.943 1.00 85.19 135 SER A O 1
ATOM 1004 N N . ASP A 1 136 ? 22.263 -5.556 -13.717 1.00 86.50 136 ASP A N 1
ATOM 1005 C CA . ASP A 1 136 ? 21.038 -6.261 -13.352 1.00 86.50 136 ASP A CA 1
ATOM 1006 C C . ASP A 1 136 ? 19.804 -5.386 -13.589 1.00 86.50 136 ASP A C 1
ATOM 1008 O O . ASP A 1 136 ? 19.793 -4.184 -13.308 1.00 86.50 136 ASP A O 1
ATOM 1012 N N . GLY A 1 137 ? 18.736 -6.014 -14.075 1.00 88.62 137 GLY A N 1
ATOM 1013 C CA . GLY A 1 137 ? 17.428 -5.381 -14.160 1.00 88.62 137 GLY A CA 1
ATOM 1014 C C . GLY A 1 137 ? 16.784 -5.289 -12.781 1.00 88.62 137 GLY A C 1
ATOM 1015 O O . GLY A 1 137 ? 16.934 -6.187 -11.951 1.00 88.62 137 GLY A O 1
ATOM 1016 N N . ASN A 1 138 ? 16.036 -4.218 -12.533 1.00 92.62 138 ASN A N 1
ATOM 1017 C CA . ASN A 1 138 ? 15.331 -4.035 -11.271 1.00 92.62 138 ASN A CA 1
ATOM 1018 C C . ASN A 1 138 ? 13.984 -3.335 -11.481 1.00 92.62 138 ASN A C 1
ATOM 1020 O O . ASN A 1 138 ? 13.809 -2.538 -12.403 1.00 92.62 138 ASN A O 1
ATOM 1024 N N . VAL A 1 139 ? 13.038 -3.632 -10.593 1.00 95.94 139 VAL A N 1
ATOM 1025 C CA . VAL A 1 139 ? 11.736 -2.973 -10.521 1.00 95.94 139 VAL A CA 1
ATOM 1026 C C . VAL A 1 139 ? 11.531 -2.454 -9.106 1.00 95.94 139 VAL A C 1
ATOM 1028 O O . VAL A 1 139 ? 11.372 -3.248 -8.175 1.00 95.94 139 VAL A O 1
ATOM 1031 N N . VAL A 1 140 ? 11.506 -1.131 -8.952 1.00 97.12 140 VAL A N 1
ATOM 1032 C CA . VAL A 1 140 ? 11.395 -0.460 -7.650 1.00 97.12 140 VAL A CA 1
ATOM 1033 C C . VAL A 1 140 ? 10.064 0.274 -7.568 1.00 97.12 140 VAL A C 1
ATOM 1035 O O . VAL A 1 140 ? 9.653 0.939 -8.511 1.00 97.12 140 VAL A O 1
ATOM 1038 N N . ILE A 1 141 ? 9.373 0.143 -6.437 1.00 98.12 141 ILE A N 1
ATOM 1039 C CA . ILE A 1 141 ? 8.085 0.797 -6.190 1.00 98.12 141 ILE A CA 1
ATOM 1040 C C . ILE A 1 141 ? 8.307 1.946 -5.210 1.00 98.12 141 ILE A C 1
ATOM 1042 O O . ILE A 1 141 ? 8.934 1.760 -4.167 1.00 98.12 141 ILE A O 1
ATOM 1046 N N . TYR A 1 142 ? 7.758 3.109 -5.532 1.00 97.56 142 TYR A N 1
ATOM 1047 C CA . TYR A 1 142 ? 7.794 4.327 -4.739 1.00 97.56 142 TYR A CA 1
ATOM 1048 C C . TYR A 1 142 ? 6.369 4.707 -4.348 1.00 97.56 142 TYR A C 1
ATOM 1050 O O . TYR A 1 142 ? 5.456 4.641 -5.170 1.00 97.56 142 TYR A O 1
ATOM 1058 N N . VAL A 1 143 ? 6.159 5.071 -3.087 1.00 96.88 143 VAL A N 1
ATOM 1059 C CA . VAL A 1 143 ? 4.822 5.317 -2.523 1.00 96.88 143 VAL A CA 1
ATOM 1060 C C . VAL A 1 143 ? 4.803 6.554 -1.631 1.00 96.88 143 VAL A C 1
ATOM 1062 O O . VAL A 1 143 ? 5.857 6.992 -1.158 1.00 96.88 143 VAL A O 1
ATOM 1065 N N . LYS A 1 144 ? 3.601 7.083 -1.376 1.00 93.94 144 LYS A N 1
ATOM 1066 C CA . LYS A 1 144 ? 3.336 8.178 -0.428 1.00 93.94 144 LYS A CA 1
ATOM 1067 C C . LYS A 1 144 ? 1.981 8.043 0.253 1.00 93.94 144 LYS A C 1
ATOM 1069 O O . LYS A 1 144 ? 0.971 7.865 -0.468 1.00 93.94 144 LYS A O 1
#

Secondary structure (DSSP, 8-state):
--SSGGGS-S---PPPHHHHHHHHHHHHHHHHHHHHHHHHHHHHHHHHHHHHHHHHHHHHHHHHHHHHT--SSSPEEEEEETTTTEEEEE---TTSEE--GGG--SSS--S-EEEEEEPPEEEE-TTT--EEEEE--EEEEEE-

Foldseek 3Di:
DPPPPPPVPPDPPDDDPVNVVVVVVVVVVVCVVCVVVVLVVQLVVLLVLQLVLQVLQLVQVVVVVVVVPDPQPDWWKWKADSVVSHTDTDDDDPVWAWDDSVRRGSPDHWPTKMKIWHDFDWDADPPPRDIDTPGHIDIIMTTD

pLDDT: mean 90.42, std 10.67, range [53.09, 98.12]

Radius of gyration: 30.66 Å; chains: 1; bounding box: 97×41×68 Å